Protein AF-A0AAU9VMB6-F1 (afdb_monomer_lite)

pLDDT: mean 86.81, std 13.72, range [45.22, 97.31]

Structure (mmCIF, N/CA/C/O backbone):
data_AF-A0AAU9VMB6-F1
#
_entry.id   AF-A0AAU9VMB6-F1
#
loop_
_atom_site.group_PDB
_atom_site.id
_atom_site.type_symbol
_atom_site.label_atom_id
_atom_site.label_alt_id
_atom_site.label_comp_id
_atom_site.label_asym_id
_atom_site.label_entity_id
_atom_site.label_seq_id
_atom_site.pdbx_PDB_ins_code
_atom_site.Cartn_x
_atom_site.Cartn_y
_atom_site.Cartn_z
_atom_site.occupancy
_atom_site.B_iso_or_equiv
_atom_site.auth_seq_id
_atom_site.auth_comp_id
_atom_site.auth_asym_id
_atom_site.auth_atom_id
_atom_site.pdbx_PDB_model_num
ATOM 1 N N . MET A 1 1 ? 9.960 -0.141 9.631 1.00 57.88 1 MET A N 1
ATOM 2 C CA . MET A 1 1 ? 8.809 -1.031 9.931 1.00 57.88 1 MET A CA 1
ATOM 3 C C . MET A 1 1 ? 8.013 -0.475 11.099 1.00 57.88 1 MET A C 1
ATOM 5 O O . MET A 1 1 ? 6.850 -0.165 10.892 1.00 57.88 1 MET A O 1
ATOM 9 N N . GLN A 1 2 ? 8.644 -0.258 12.262 1.00 63.16 2 GLN A N 1
ATOM 10 C CA . GLN A 1 2 ? 7.985 0.384 13.408 1.00 63.16 2 GLN A CA 1
ATOM 11 C C . GLN A 1 2 ? 7.299 1.705 13.026 1.00 63.16 2 GLN A C 1
ATOM 13 O O . GLN A 1 2 ? 6.186 1.950 13.471 1.00 63.16 2 GLN A O 1
ATOM 18 N N . ASP A 1 3 ? 7.912 2.501 12.147 1.00 78.69 3 ASP A N 1
ATOM 19 C CA . ASP A 1 3 ? 7.353 3.800 11.759 1.00 78.69 3 ASP A CA 1
ATOM 20 C C . ASP A 1 3 ? 6.052 3.682 10.958 1.00 78.69 3 ASP A C 1
ATOM 22 O O . ASP A 1 3 ? 5.129 4.439 11.223 1.00 78.69 3 ASP A O 1
ATOM 26 N N . ARG A 1 4 ? 5.917 2.687 10.065 1.00 86.81 4 ARG A N 1
ATOM 27 C CA . ARG A 1 4 ? 4.687 2.475 9.274 1.00 86.81 4 ARG A CA 1
ATOM 28 C C . ARG A 1 4 ? 3.531 1.964 10.125 1.00 86.81 4 ARG A C 1
ATOM 30 O O . ARG A 1 4 ? 2.416 2.453 9.999 1.00 86.81 4 ARG A O 1
ATOM 37 N N . THR A 1 5 ? 3.794 1.015 11.023 1.00 90.62 5 THR A N 1
ATOM 38 C CA . THR A 1 5 ? 2.775 0.534 11.966 1.00 90.62 5 THR A CA 1
ATOM 39 C C . THR A 1 5 ? 2.306 1.666 12.882 1.00 90.62 5 THR A C 1
ATOM 41 O O . THR A 1 5 ? 1.106 1.861 13.046 1.00 90.62 5 THR A O 1
ATOM 44 N N . LYS A 1 6 ? 3.240 2.462 13.425 1.00 91.75 6 LYS A N 1
ATOM 45 C CA . LYS A 1 6 ? 2.922 3.632 14.261 1.00 91.75 6 LYS A CA 1
ATOM 46 C C . LYS A 1 6 ? 2.174 4.718 13.486 1.00 91.75 6 LYS A C 1
ATOM 48 O O . LYS A 1 6 ? 1.292 5.360 14.047 1.00 91.75 6 LYS A O 1
ATOM 53 N N . GLU A 1 7 ? 2.525 4.938 12.221 1.00 93.12 7 GLU A N 1
ATOM 54 C CA . GLU A 1 7 ? 1.839 5.875 11.331 1.00 93.12 7 GLU A CA 1
ATOM 55 C C . GLU A 1 7 ? 0.380 5.463 11.123 1.00 93.12 7 GLU A C 1
ATOM 57 O O . GLU A 1 7 ? -0.511 6.263 11.400 1.00 93.12 7 GLU A O 1
ATOM 62 N N . HIS A 1 8 ? 0.126 4.209 10.735 1.00 92.62 8 HIS A N 1
ATOM 63 C CA . HIS A 1 8 ? -1.237 3.714 10.545 1.00 92.62 8 HIS A CA 1
ATOM 64 C C . HIS A 1 8 ? -2.047 3.705 11.849 1.00 92.62 8 HIS A C 1
ATOM 66 O O . HIS A 1 8 ? -3.207 4.111 11.837 1.00 92.62 8 HIS A O 1
ATOM 72 N N . ASP A 1 9 ? -1.447 3.310 12.977 1.00 93.50 9 ASP A N 1
ATOM 73 C CA . ASP A 1 9 ? -2.088 3.393 14.297 1.00 93.50 9 ASP A CA 1
ATOM 74 C C . ASP A 1 9 ? -2.478 4.838 14.645 1.00 93.50 9 ASP A C 1
ATOM 76 O O . ASP A 1 9 ? -3.616 5.115 15.030 1.00 93.50 9 ASP A O 1
ATOM 80 N N . ARG A 1 10 ? -1.566 5.797 14.436 1.00 94.88 10 ARG A N 1
ATOM 81 C CA . ARG A 1 10 ? -1.856 7.224 14.616 1.00 94.88 10 ARG A CA 1
ATOM 82 C C . ARG A 1 10 ? -3.001 7.680 13.716 1.00 94.88 10 ARG A C 1
ATOM 84 O O . ARG A 1 10 ? -3.873 8.398 14.195 1.00 94.88 10 ARG A O 1
ATOM 91 N N . ASP A 1 11 ? -3.004 7.288 12.449 1.00 94.94 11 ASP A N 1
ATOM 92 C CA . ASP A 1 11 ? -4.029 7.708 11.495 1.00 94.94 11 ASP A CA 1
ATOM 93 C C . ASP A 1 11 ? -5.408 7.122 11.824 1.00 94.94 11 ASP A C 1
ATOM 95 O O . ASP A 1 11 ? -6.412 7.803 11.614 1.00 94.94 11 ASP A O 1
ATOM 99 N N . ILE A 1 12 ? -5.476 5.910 12.387 1.00 94.56 12 ILE A N 1
ATOM 100 C CA . ILE A 1 12 ? -6.720 5.344 12.933 1.00 94.56 12 ILE A CA 1
ATOM 101 C C . ILE A 1 12 ? -7.197 6.169 14.132 1.00 94.56 12 ILE A C 1
ATOM 103 O O . ILE A 1 12 ? -8.354 6.578 14.168 1.00 94.56 12 ILE A O 1
ATOM 107 N N . ARG A 1 13 ? -6.315 6.466 15.099 1.00 94.44 13 ARG A N 1
ATOM 108 C CA . ARG A 1 13 ? -6.683 7.268 16.285 1.00 94.44 13 ARG A CA 1
ATOM 109 C C . ARG A 1 13 ? -7.176 8.669 15.929 1.00 94.44 13 ARG A C 1
ATOM 111 O O . ARG A 1 13 ? -8.042 9.195 16.615 1.00 94.44 13 ARG A O 1
ATOM 118 N N . LEU A 1 14 ? -6.601 9.270 14.888 1.00 95.88 14 LEU A N 1
ATOM 119 C CA . LEU A 1 14 ? -6.956 10.607 14.409 1.00 95.88 14 LEU A CA 1
ATOM 120 C C . LEU A 1 14 ? -8.069 10.601 13.348 1.00 95.88 14 LEU A C 1
ATOM 122 O O . LEU A 1 14 ? -8.350 11.658 12.794 1.00 95.88 14 LEU A O 1
ATOM 126 N N . ALA A 1 15 ? -8.662 9.440 13.041 1.00 94.25 15 ALA A N 1
ATOM 127 C CA . ALA A 1 15 ? -9.713 9.282 12.032 1.00 94.25 15 ALA A CA 1
ATOM 128 C C . ALA A 1 15 ? -9.367 9.914 10.665 1.00 94.25 15 ALA A C 1
ATOM 130 O O . ALA A 1 15 ? -10.203 10.532 10.011 1.00 94.25 15 ALA A O 1
ATOM 131 N N . ARG A 1 16 ? -8.113 9.766 10.217 1.00 94.69 16 ARG A N 1
ATOM 132 C CA . ARG A 1 16 ? -7.630 10.271 8.920 1.00 94.69 16 ARG A CA 1
ATOM 133 C C . ARG A 1 16 ? -8.061 9.372 7.755 1.00 94.69 16 ARG A C 1
ATOM 135 O O . ARG A 1 16 ? -7.228 8.774 7.073 1.00 94.69 16 ARG A O 1
ATOM 142 N N . THR A 1 17 ? -9.366 9.265 7.542 1.00 93.31 17 THR A N 1
ATOM 143 C CA . THR A 1 17 ? -9.990 8.367 6.555 1.00 93.31 17 THR A CA 1
ATOM 144 C C . THR A 1 17 ? -9.719 8.778 5.103 1.00 93.31 17 THR A C 1
ATOM 146 O O . THR A 1 17 ? -9.651 7.931 4.215 1.00 93.31 17 THR A O 1
ATOM 149 N N . GLU A 1 18 ? -9.487 10.066 4.844 1.00 91.50 18 GLU A N 1
ATOM 150 C CA . GLU A 1 18 ? -9.205 10.573 3.495 1.00 91.50 18 GLU A CA 1
ATOM 151 C C . GLU A 1 18 ? -7.831 10.131 2.976 1.00 91.50 18 GLU A C 1
ATOM 153 O O . GLU A 1 18 ? -7.687 9.800 1.799 1.00 91.50 18 GLU A O 1
ATOM 158 N N . THR A 1 19 ? -6.827 10.078 3.855 1.00 89.56 19 THR A N 1
ATOM 15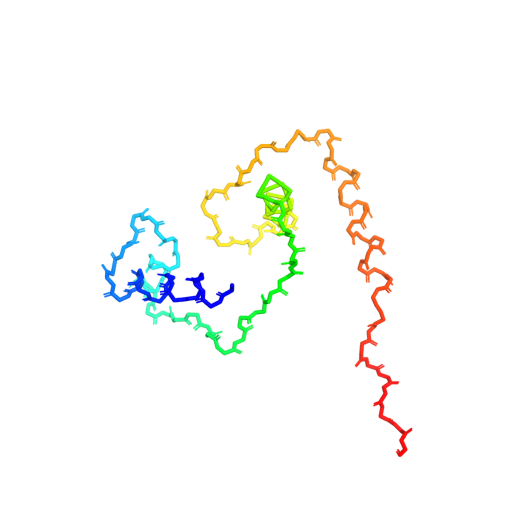9 C CA . THR A 1 19 ? -5.422 9.843 3.479 1.00 89.56 19 THR A CA 1
ATOM 160 C C . THR A 1 19 ? -4.925 8.437 3.798 1.00 89.56 19 THR A C 1
ATOM 162 O O . THR A 1 19 ? -3.858 8.047 3.334 1.00 89.56 19 THR A O 1
ATOM 165 N N . SER A 1 20 ? -5.658 7.672 4.607 1.00 91.94 20 SER A N 1
ATOM 166 C CA . SER A 1 20 ? -5.266 6.330 5.027 1.00 91.94 20 SER A CA 1
ATOM 167 C C . SER A 1 20 ? -6.431 5.378 4.833 1.00 91.94 20 SER A C 1
ATOM 169 O O . SER A 1 20 ? -7.390 5.392 5.605 1.00 91.94 20 SER A O 1
ATOM 171 N N . ALA A 1 21 ? -6.309 4.498 3.836 1.00 92.25 21 ALA A N 1
ATOM 172 C CA . ALA A 1 21 ? -7.280 3.429 3.623 1.00 92.25 21 ALA A CA 1
ATOM 173 C C . ALA A 1 21 ? -7.479 2.624 4.919 1.00 92.25 21 ALA A C 1
ATOM 175 O O . ALA A 1 21 ? -8.596 2.253 5.268 1.00 92.25 21 ALA A O 1
ATOM 176 N N . VAL A 1 22 ? -6.395 2.363 5.667 1.00 92.62 22 VAL A N 1
ATOM 177 C CA . VAL A 1 22 ? -6.445 1.554 6.902 1.00 92.62 22 VAL A CA 1
ATOM 178 C C . VAL A 1 22 ? -7.294 2.250 7.966 1.00 92.62 22 VAL A C 1
ATOM 180 O O . VAL A 1 22 ? -8.068 1.594 8.661 1.00 92.62 22 VAL A O 1
ATOM 183 N N . SER A 1 23 ? -7.184 3.579 8.059 1.00 94.06 23 SER A N 1
ATOM 184 C CA . SER A 1 23 ? -8.024 4.392 8.942 1.00 94.06 23 SER A CA 1
ATOM 185 C C . SER A 1 23 ? -9.488 4.366 8.513 1.00 94.06 23 SER A C 1
ATOM 187 O O . SER A 1 23 ? -10.358 4.119 9.344 1.00 94.06 23 SER A O 1
ATOM 189 N N . GLU A 1 24 ? -9.766 4.534 7.218 1.00 93.88 24 GLU A N 1
ATOM 190 C CA . GLU A 1 24 ? -11.126 4.449 6.679 1.00 93.88 24 GLU A CA 1
ATOM 191 C C . GLU A 1 24 ? -11.800 3.113 7.003 1.00 93.88 24 GLU A C 1
ATOM 193 O O . GLU A 1 24 ? -12.912 3.098 7.529 1.00 93.88 24 GLU A O 1
ATOM 198 N N . HIS A 1 25 ? -11.139 1.984 6.738 1.00 93.19 25 HIS A N 1
ATOM 199 C CA . HIS A 1 25 ? -11.734 0.677 7.020 1.00 93.19 25 HIS A CA 1
ATOM 200 C C . HIS A 1 25 ? -11.980 0.464 8.505 1.00 93.19 25 HIS A C 1
ATOM 202 O O . HIS A 1 25 ? -13.056 -0.011 8.873 1.00 93.19 25 HIS A O 1
ATOM 208 N N . ALA A 1 26 ? -11.026 0.845 9.356 1.00 94.31 26 ALA A N 1
ATOM 209 C CA . ALA A 1 26 ? -11.204 0.735 10.795 1.00 94.31 26 ALA A CA 1
ATOM 210 C C . ALA A 1 26 ? -12.368 1.595 11.297 1.00 94.31 26 ALA A C 1
ATOM 212 O O . ALA A 1 26 ? -13.117 1.158 12.167 1.00 94.31 26 ALA A O 1
ATOM 213 N N . HIS A 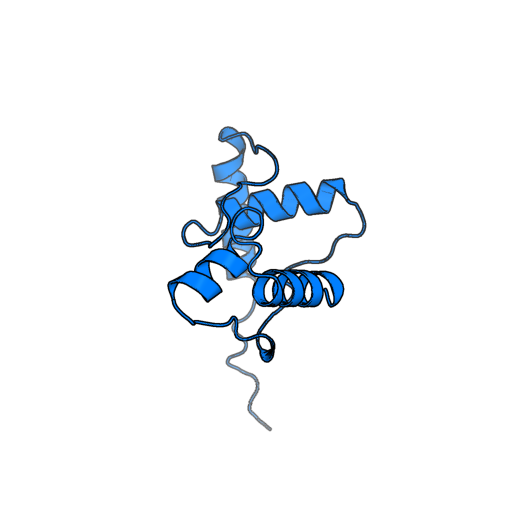1 27 ? -12.552 2.785 10.723 1.00 93.38 27 HIS A N 1
ATOM 214 C CA . HIS A 1 27 ? -13.667 3.663 11.053 1.00 93.38 27 HIS A CA 1
ATOM 215 C C . HIS A 1 27 ? -15.015 3.091 10.590 1.00 93.38 27 HIS A C 1
ATOM 217 O O . HIS A 1 27 ? -15.964 3.062 11.367 1.00 93.38 27 HIS A O 1
ATOM 223 N N . ASN A 1 28 ? -15.086 2.577 9.360 1.00 93.81 28 ASN A N 1
ATOM 224 C CA . ASN A 1 28 ? -16.337 2.111 8.755 1.00 93.81 28 ASN A CA 1
ATOM 225 C C . ASN A 1 28 ? -16.805 0.746 9.283 1.00 93.81 28 ASN A C 1
ATOM 227 O O . ASN A 1 28 ? -18.002 0.478 9.311 1.00 93.81 28 ASN A O 1
ATOM 231 N N . THR A 1 29 ? -15.877 -0.134 9.666 1.00 93.88 29 THR A N 1
ATOM 232 C CA . THR A 1 29 ? -16.195 -1.515 10.083 1.00 93.88 29 THR A CA 1
ATOM 233 C C . THR A 1 29 ? -16.012 -1.758 11.578 1.00 93.88 29 THR A C 1
ATOM 235 O O . THR A 1 29 ? -16.477 -2.767 12.100 1.00 93.88 29 THR A O 1
ATOM 238 N N . GLY A 1 30 ? -15.290 -0.877 12.277 1.00 92.88 30 GLY A N 1
ATOM 239 C CA . GLY A 1 30 ? -14.827 -1.125 13.643 1.00 92.88 30 GLY A CA 1
ATOM 2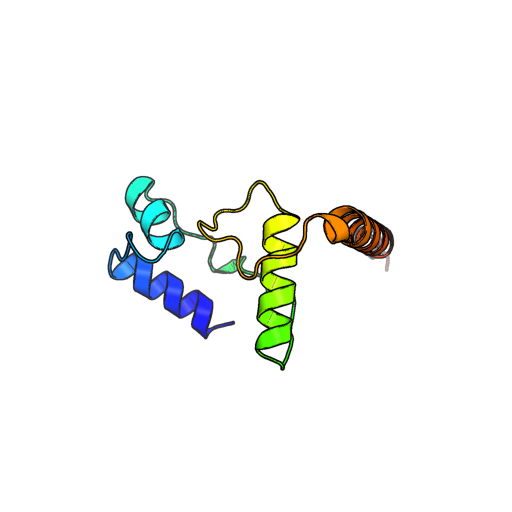40 C C . GLY A 1 30 ? -13.702 -2.165 13.742 1.00 92.88 30 GLY A C 1
ATOM 241 O O . GLY A 1 30 ? -13.212 -2.427 14.843 1.00 92.88 30 GLY A O 1
ATOM 242 N N . HIS A 1 31 ? -13.260 -2.754 12.624 1.00 91.12 31 HIS A N 1
ATOM 243 C CA . HIS A 1 31 ? -12.194 -3.750 12.611 1.00 91.12 31 HIS A CA 1
ATOM 244 C C . HIS A 1 31 ? -10.818 -3.092 12.684 1.00 91.12 31 HIS A C 1
ATOM 246 O O . HIS A 1 31 ? -10.497 -2.172 11.935 1.00 91.12 31 HIS A O 1
ATOM 252 N N . LYS A 1 32 ? -9.957 -3.601 13.565 1.00 87.81 32 LYS A N 1
ATOM 253 C CA . LYS A 1 32 ? -8.567 -3.147 13.671 1.00 87.81 32 LYS A CA 1
ATOM 254 C C . LYS A 1 32 ? -7.626 -4.163 13.027 1.00 87.81 32 LYS A C 1
ATOM 256 O O . LYS A 1 32 ? -7.874 -5.362 13.153 1.00 87.81 32 LYS A O 1
ATOM 261 N N . PRO A 1 33 ? -6.530 -3.714 12.390 1.00 89.94 33 PRO A N 1
ATOM 262 C CA . PRO A 1 33 ? -5.482 -4.621 11.948 1.00 89.94 33 PRO A CA 1
ATOM 263 C C . PRO A 1 33 ? -4.943 -5.459 13.112 1.00 89.94 33 PRO A C 1
ATOM 265 O O . PRO A 1 33 ? -4.773 -4.955 14.226 1.00 89.94 33 PRO A O 1
ATOM 268 N N . LEU A 1 34 ? -4.610 -6.719 12.837 1.00 91.50 34 LEU A N 1
ATOM 269 C CA . LEU A 1 34 ? -3.880 -7.580 13.768 1.00 91.50 34 LEU A CA 1
ATOM 270 C C . LEU A 1 34 ? -2.422 -7.108 13.843 1.00 91.50 34 LEU A C 1
ATOM 272 O O . LEU A 1 34 ? -1.542 -7.596 13.136 1.00 91.50 34 LEU A O 1
ATOM 276 N N . TRP A 1 35 ? -2.165 -6.089 14.666 1.00 89.25 35 TRP A N 1
ATOM 277 C CA . TRP A 1 35 ? -0.861 -5.418 14.745 1.00 89.25 35 TRP A CA 1
ATOM 278 C C . TRP A 1 35 ? 0.297 -6.350 15.110 1.00 89.25 35 TRP A C 1
ATOM 280 O O . TRP A 1 35 ? 1.426 -6.129 14.676 1.00 89.25 35 TRP A O 1
ATOM 290 N N . ASN A 1 36 ? 0.014 -7.394 15.886 1.00 90.06 36 ASN A N 1
ATOM 291 C CA . ASN A 1 36 ? 0.951 -8.444 16.281 1.00 90.06 36 ASN A CA 1
ATOM 292 C C . ASN A 1 36 ? 1.323 -9.398 15.131 1.00 90.06 36 ASN A C 1
ATOM 294 O O . ASN A 1 36 ? 2.336 -10.086 15.227 1.00 90.06 36 ASN A O 1
ATOM 298 N N . GLU A 1 37 ? 0.541 -9.433 14.051 1.00 91.38 37 GLU A N 1
ATOM 299 C CA . GLU A 1 37 ? 0.757 -10.320 12.901 1.00 91.38 37 GLU A CA 1
ATOM 300 C C . GLU A 1 37 ? 1.377 -9.611 11.692 1.00 91.38 37 GLU A C 1
ATOM 302 O O . GLU A 1 37 ? 1.653 -10.242 10.669 1.00 91.38 37 GLU A O 1
ATOM 307 N N . VAL A 1 38 ? 1.642 -8.305 11.795 1.00 89.94 38 VAL A N 1
ATOM 308 C CA . VAL A 1 38 ? 2.275 -7.542 10.716 1.00 89.94 38 VAL A CA 1
ATOM 309 C C . VAL A 1 38 ? 3.684 -8.075 10.461 1.00 89.94 38 VAL A C 1
ATOM 311 O O . VAL A 1 38 ? 4.567 -8.019 11.318 1.00 89.94 38 VAL A O 1
ATOM 314 N N . LYS A 1 39 ? 3.913 -8.549 9.235 1.00 90.50 39 LYS A N 1
ATOM 315 C CA . LYS A 1 39 ? 5.207 -9.059 8.775 1.00 90.50 39 LYS A CA 1
ATOM 316 C C . LYS A 1 39 ? 5.787 -8.150 7.708 1.00 90.50 39 LYS A C 1
ATOM 318 O O . LYS A 1 39 ? 5.081 -7.590 6.874 1.00 90.50 39 LYS A O 1
ATOM 323 N N . LEU A 1 40 ? 7.107 -8.025 7.725 1.00 88.88 40 LEU A N 1
ATOM 324 C CA . LEU A 1 40 ? 7.823 -7.340 6.664 1.00 88.88 40 LEU A CA 1
ATOM 325 C C . LEU A 1 40 ? 8.047 -8.297 5.496 1.00 88.88 40 LEU A C 1
ATOM 327 O O . LEU A 1 40 ? 8.659 -9.345 5.673 1.00 88.88 40 LEU A O 1
ATOM 331 N N . ILE A 1 41 ? 7.572 -7.903 4.318 1.00 88.69 41 ILE A N 1
ATOM 332 C CA . ILE A 1 41 ? 7.620 -8.730 3.108 1.00 88.69 41 ILE A CA 1
ATOM 333 C C . ILE A 1 41 ? 8.997 -8.652 2.427 1.00 88.69 41 ILE A C 1
ATOM 335 O O . ILE A 1 41 ? 9.500 -9.654 1.924 1.00 88.69 41 ILE A O 1
ATOM 339 N N . ASP A 1 42 ? 9.621 -7.470 2.416 1.00 89.69 42 ASP A N 1
ATOM 340 C CA . ASP A 1 42 ? 10.912 -7.229 1.761 1.00 89.69 42 ASP A CA 1
ATOM 341 C C . ASP A 1 42 ? 11.650 -6.033 2.404 1.00 89.69 42 ASP A C 1
ATOM 343 O O . ASP A 1 42 ? 11.036 -5.192 3.071 1.00 89.69 42 ASP A O 1
ATOM 347 N N . ARG A 1 43 ? 12.973 -5.947 2.218 1.00 90.25 43 ARG A N 1
ATOM 348 C CA . ARG A 1 43 ? 13.829 -4.823 2.636 1.00 90.25 43 ARG A CA 1
ATOM 349 C C . ARG A 1 43 ? 14.676 -4.358 1.464 1.00 90.25 43 ARG A C 1
ATOM 351 O O . ARG A 1 43 ? 15.326 -5.156 0.801 1.00 90.25 43 ARG A O 1
ATOM 358 N N . ASP A 1 44 ? 14.730 -3.047 1.268 1.00 92.44 44 ASP A N 1
ATOM 359 C CA . ASP A 1 44 ? 15.648 -2.438 0.312 1.00 92.44 44 ASP A CA 1
ATOM 360 C C . ASP A 1 44 ? 16.124 -1.077 0.823 1.00 92.44 44 ASP A C 1
ATOM 362 O O . ASP A 1 44 ? 15.327 -0.285 1.340 1.00 92.44 44 ASP A O 1
ATOM 366 N N . SER A 1 45 ? 17.423 -0.808 0.710 1.00 93.19 45 SER A N 1
ATOM 367 C CA . SER A 1 45 ? 18.029 0.445 1.170 1.00 93.19 45 SER A CA 1
ATOM 368 C C . SER A 1 45 ? 17.673 1.616 0.253 1.00 93.19 45 SER A C 1
ATOM 370 O O . SER A 1 45 ? 17.523 2.746 0.727 1.00 93.19 45 SER A O 1
ATOM 372 N N . TYR A 1 46 ? 17.459 1.358 -1.039 1.00 94.69 46 TYR A N 1
ATOM 373 C CA . TYR A 1 46 ? 17.257 2.399 -2.038 1.00 94.69 46 TYR A CA 1
ATOM 374 C C . TYR A 1 46 ? 15.781 2.766 -2.183 1.00 94.69 46 TYR A C 1
ATOM 376 O O . TYR A 1 46 ? 14.917 1.919 -2.407 1.00 94.69 46 TYR A O 1
ATOM 384 N N . TYR A 1 47 ? 15.487 4.065 -2.081 1.00 92.31 47 TYR A N 1
ATOM 385 C CA . TYR A 1 47 ? 14.118 4.589 -2.122 1.00 92.31 47 TYR A CA 1
ATOM 386 C C . TYR A 1 47 ? 13.364 4.199 -3.399 1.00 92.31 47 TYR A C 1
ATOM 388 O O . TYR A 1 47 ? 12.238 3.709 -3.324 1.00 92.31 47 TYR A O 1
ATOM 396 N N . TYR A 1 48 ? 13.991 4.376 -4.563 1.00 94.88 48 TYR A N 1
ATOM 397 C CA . TYR A 1 48 ? 13.343 4.085 -5.839 1.00 94.88 48 TYR A CA 1
ATOM 398 C C . TYR A 1 48 ? 13.085 2.583 -6.016 1.00 94.88 48 TYR A C 1
ATOM 400 O O . TYR A 1 48 ? 11.987 2.183 -6.397 1.00 94.88 48 TYR A O 1
ATOM 408 N N . THR A 1 49 ? 14.047 1.739 -5.636 1.00 94.69 49 THR A N 1
ATOM 409 C CA . THR A 1 49 ? 13.884 0.281 -5.671 1.00 94.69 49 THR A CA 1
ATOM 410 C C . THR A 1 49 ? 12.750 -0.181 -4.759 1.00 94.69 49 THR A C 1
ATOM 412 O O . THR A 1 49 ? 11.947 -1.015 -5.173 1.00 94.69 49 THR A O 1
ATOM 415 N N . ARG A 1 50 ? 12.614 0.401 -3.554 1.00 93.56 50 ARG A N 1
ATOM 416 C CA . ARG A 1 50 ? 11.459 0.139 -2.676 1.00 93.56 50 ARG A CA 1
ATOM 417 C C . ARG A 1 50 ? 10.137 0.455 -3.368 1.00 93.56 50 ARG A C 1
ATOM 419 O O . ARG A 1 50 ? 9.250 -0.387 -3.348 1.00 93.56 50 ARG A O 1
ATOM 426 N N . ARG A 1 51 ? 10.025 1.622 -4.012 1.00 93.94 51 ARG A N 1
ATOM 427 C CA . ARG A 1 51 ? 8.799 2.038 -4.712 1.00 93.94 51 ARG A CA 1
ATOM 428 C C . ARG A 1 51 ? 8.417 1.090 -5.852 1.00 93.94 51 ARG A C 1
ATOM 430 O O . ARG A 1 51 ? 7.243 0.777 -6.021 1.00 93.94 51 ARG A O 1
ATOM 437 N N . VAL A 1 52 ? 9.399 0.640 -6.638 1.00 94.81 52 VAL A N 1
ATOM 438 C CA . VAL A 1 52 ? 9.164 -0.317 -7.733 1.00 94.81 52 VAL A CA 1
ATOM 439 C C . VAL A 1 52 ? 8.726 -1.668 -7.169 1.00 94.81 52 VAL A C 1
ATOM 441 O O . VAL A 1 52 ? 7.733 -2.228 -7.628 1.00 94.81 52 VAL A O 1
ATOM 444 N N . LYS A 1 53 ? 9.415 -2.173 -6.137 1.00 93.88 53 LYS A N 1
ATOM 445 C CA . LYS A 1 53 ? 9.036 -3.418 -5.454 1.00 93.88 53 LYS A CA 1
ATOM 446 C C . LYS A 1 53 ? 7.619 -3.340 -4.886 1.00 93.88 53 LYS A C 1
ATOM 448 O O . LYS A 1 53 ? 6.845 -4.265 -5.090 1.00 93.88 53 LYS A O 1
ATOM 453 N N . GLU A 1 54 ? 7.267 -2.246 -4.217 1.00 92.88 54 GLU A N 1
ATOM 454 C CA . GLU A 1 54 ? 5.929 -2.015 -3.663 1.00 92.88 54 GLU A CA 1
ATOM 455 C C . GLU A 1 54 ? 4.846 -2.064 -4.748 1.00 92.88 54 GLU A C 1
ATOM 457 O O . GLU A 1 54 ? 3.894 -2.829 -4.615 1.00 92.88 54 GLU A O 1
ATOM 462 N N . ALA A 1 55 ? 5.039 -1.362 -5.867 1.00 95.19 55 ALA A N 1
ATOM 463 C CA . ALA A 1 55 ? 4.112 -1.404 -6.999 1.00 95.19 55 ALA A CA 1
ATOM 464 C C . ALA A 1 55 ? 3.960 -2.816 -7.597 1.00 95.19 55 ALA A C 1
ATOM 466 O O . ALA A 1 55 ? 2.852 -3.229 -7.948 1.00 95.19 55 ALA A O 1
ATOM 467 N N . ILE A 1 56 ? 5.059 -3.579 -7.680 1.00 95.06 56 ILE A N 1
ATOM 468 C CA . ILE A 1 56 ? 5.033 -4.983 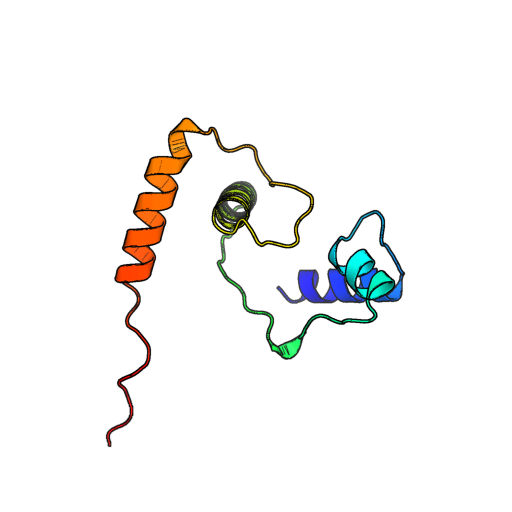-8.114 1.00 95.06 56 ILE A CA 1
ATOM 469 C C . ILE A 1 56 ? 4.207 -5.819 -7.129 1.00 95.06 56 ILE A C 1
ATOM 471 O O . ILE A 1 56 ? 3.328 -6.566 -7.556 1.00 95.06 56 ILE A O 1
ATOM 475 N N . TYR A 1 57 ? 4.454 -5.685 -5.821 1.00 93.38 57 TYR A N 1
ATOM 476 C CA . TYR A 1 57 ? 3.708 -6.419 -4.797 1.00 93.38 57 TYR A CA 1
ATOM 477 C C . TYR A 1 57 ? 2.213 -6.077 -4.833 1.00 93.38 57 TYR A C 1
ATOM 479 O O . TYR A 1 57 ? 1.406 -7.000 -4.790 1.00 93.38 57 TYR A O 1
ATOM 487 N N . ILE A 1 58 ? 1.830 -4.806 -4.981 1.00 93.56 58 ILE A N 1
ATOM 488 C CA . ILE A 1 58 ? 0.420 -4.394 -5.100 1.00 93.56 58 ILE A CA 1
ATOM 489 C C . ILE A 1 58 ? -0.230 -5.044 -6.331 1.00 93.56 58 ILE A C 1
ATOM 491 O O . ILE A 1 58 ? -1.264 -5.699 -6.204 1.00 93.56 58 ILE A O 1
ATOM 495 N N . ARG A 1 59 ? 0.400 -4.952 -7.513 1.00 93.62 59 ARG A N 1
ATOM 496 C CA . ARG A 1 59 ? -0.134 -5.548 -8.754 1.00 93.62 59 ARG A CA 1
ATOM 4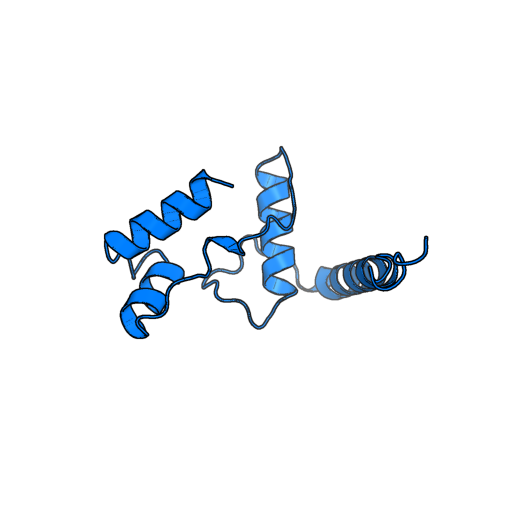97 C C . ARG A 1 59 ? -0.236 -7.077 -8.710 1.00 93.62 59 ARG A C 1
ATOM 499 O O . ARG A 1 59 ? -1.112 -7.643 -9.358 1.00 93.62 59 ARG A O 1
ATOM 506 N N . LEU A 1 60 ? 0.659 -7.756 -7.993 1.00 93.12 60 LEU A N 1
ATOM 507 C CA . LEU A 1 60 ? 0.629 -9.217 -7.858 1.00 93.12 60 LEU A CA 1
ATOM 508 C C . LEU A 1 60 ? -0.459 -9.720 -6.898 1.00 93.12 60 LEU A C 1
ATOM 510 O O . LEU A 1 60 ? -0.823 -10.892 -6.977 1.00 93.12 60 LEU A O 1
ATOM 514 N N . HIS A 1 61 ? -0.993 -8.862 -6.026 1.00 91.06 61 HIS A N 1
ATOM 515 C CA . HIS A 1 61 ? -2.014 -9.222 -5.042 1.00 91.06 61 HIS A CA 1
ATOM 516 C C . HIS A 1 61 ? -3.298 -8.432 -5.321 1.00 91.06 61 HIS A C 1
ATOM 518 O O . HIS A 1 61 ? -3.537 -7.426 -4.663 1.00 91.06 61 HIS A O 1
ATOM 524 N N . PRO A 1 62 ? -4.148 -8.848 -6.279 1.00 85.81 62 PRO A N 1
ATOM 525 C CA . PRO A 1 62 ? -5.321 -8.066 -6.689 1.00 85.81 62 PRO A CA 1
ATOM 526 C C . PRO A 1 62 ? -6.328 -7.833 -5.552 1.00 85.81 62 PRO A C 1
ATOM 528 O O . PRO A 1 62 ? -7.011 -6.818 -5.536 1.00 85.81 62 PRO A O 1
ATOM 531 N N . ASN A 1 63 ? -6.364 -8.725 -4.561 1.00 89.31 63 ASN A N 1
ATOM 532 C CA . ASN A 1 63 ? -7.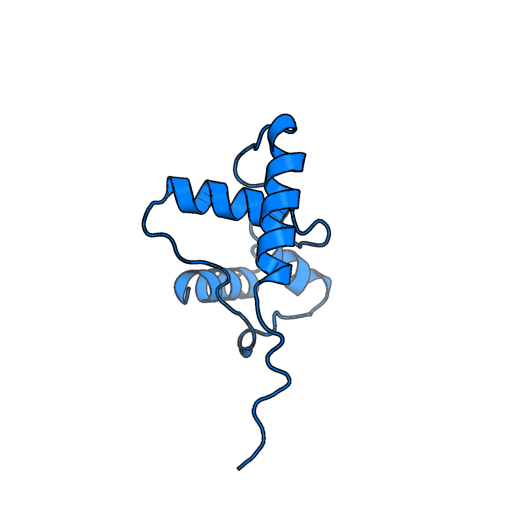195 -8.596 -3.362 1.00 89.31 63 ASN A CA 1
ATOM 533 C C . ASN A 1 63 ? -6.455 -7.844 -2.244 1.00 89.31 63 ASN A C 1
ATOM 535 O O . ASN A 1 63 ? -6.408 -8.307 -1.104 1.00 89.31 63 ASN A O 1
ATOM 539 N N . ASN A 1 64 ? -5.803 -6.732 -2.577 1.00 89.69 64 ASN A N 1
ATOM 540 C CA . ASN A 1 64 ? -5.142 -5.884 -1.592 1.00 89.69 64 ASN A CA 1
ATOM 541 C C . ASN A 1 64 ? -6.008 -4.669 -1.241 1.00 89.69 64 ASN A C 1
ATOM 543 O O . ASN A 1 64 ? -6.999 -4.364 -1.895 1.00 89.69 64 ASN A O 1
ATOM 547 N N . PHE A 1 65 ? -5.614 -3.997 -0.168 1.00 86.31 65 PHE A N 1
ATOM 548 C CA . PHE A 1 65 ? -6.391 -2.943 0.465 1.00 86.31 65 PHE A CA 1
ATOM 549 C C . PHE A 1 65 ? -5.900 -1.520 0.101 1.00 86.31 65 PHE A C 1
ATOM 551 O O . PHE A 1 65 ? -6.409 -0.526 0.616 1.00 86.31 65 PHE A O 1
ATOM 558 N N . ASN A 1 66 ? -4.893 -1.398 -0.774 1.00 87.12 66 ASN A N 1
ATOM 559 C CA . ASN A 1 66 ? -4.378 -0.098 -1.203 1.00 87.12 66 ASN A CA 1
ATOM 560 C C . ASN A 1 66 ? -5.311 0.561 -2.222 1.00 87.12 66 ASN A C 1
ATOM 562 O O . ASN A 1 66 ? -5.879 -0.094 -3.092 1.00 87.12 66 ASN A O 1
ATOM 566 N N . ARG A 1 67 ? -5.423 1.890 -2.124 1.00 85.81 67 ARG A N 1
ATOM 567 C CA . ARG A 1 67 ? -6.140 2.733 -3.095 1.00 85.81 67 ARG A CA 1
ATOM 568 C C . ARG A 1 67 ? -5.265 3.123 -4.286 1.00 85.81 67 ARG A C 1
ATOM 570 O O . ARG A 1 67 ? -5.783 3.351 -5.374 1.00 85.81 67 ARG A O 1
ATOM 577 N N . ASP A 1 68 ? -3.957 3.238 -4.065 1.00 86.75 68 ASP A N 1
ATOM 578 C CA . ASP A 1 68 ? -2.980 3.537 -5.105 1.00 86.75 68 ASP A CA 1
ATOM 579 C C . ASP A 1 68 ? -2.253 2.269 -5.581 1.00 86.75 68 ASP A C 1
ATOM 581 O O . ASP A 1 68 ? -2.192 1.254 -4.886 1.00 86.75 68 ASP A O 1
ATOM 585 N N . CYS A 1 69 ? -1.705 2.341 -6.795 1.00 86.19 69 CYS A N 1
ATOM 586 C CA . CYS A 1 69 ? -0.936 1.262 -7.418 1.00 86.19 69 CYS A CA 1
ATOM 587 C C . CYS A 1 69 ? 0.586 1.491 -7.331 1.00 86.19 69 CYS A C 1
ATOM 589 O O . CYS A 1 69 ? 1.344 0.831 -8.046 1.00 86.19 69 CYS A O 1
ATOM 591 N N . GLY A 1 70 ? 1.046 2.443 -6.510 1.00 90.12 70 GLY A N 1
ATOM 592 C CA . GLY A 1 70 ? 2.441 2.882 -6.473 1.00 90.12 70 GLY A CA 1
ATOM 593 C C . GLY A 1 70 ? 2.942 3.485 -7.797 1.00 90.12 70 GLY A C 1
ATOM 594 O O . GLY A 1 70 ? 2.275 4.302 -8.429 1.00 90.12 70 GLY A O 1
ATOM 595 N N . ILE A 1 71 ? 4.167 3.121 -8.201 1.00 93.44 71 ILE A N 1
ATOM 596 C CA . ILE A 1 71 ? 4.737 3.477 -9.514 1.00 93.44 71 ILE A CA 1
ATOM 597 C C . ILE A 1 71 ? 3.993 2.739 -10.638 1.00 93.44 71 ILE A C 1
ATOM 599 O O . ILE A 1 71 ? 3.652 1.561 -10.521 1.00 93.44 71 ILE A O 1
ATOM 603 N N . GLU A 1 72 ? 3.794 3.410 -11.771 1.00 94.00 72 GLU A N 1
ATOM 604 C CA . GLU A 1 72 ? 3.288 2.764 -12.977 1.00 94.00 72 GLU A CA 1
ATOM 605 C C . GLU A 1 72 ? 4.309 1.760 -13.533 1.00 94.00 72 GLU A C 1
ATOM 607 O O . GLU A 1 72 ? 5.443 2.106 -13.864 1.00 94.00 72 GLU A O 1
ATOM 612 N N . ILE A 1 73 ? 3.898 0.497 -13.626 1.00 93.19 73 ILE A N 1
ATOM 613 C CA . ILE A 1 73 ? 4.673 -0.574 -14.246 1.00 93.19 73 ILE A CA 1
ATOM 614 C C . ILE A 1 73 ? 4.049 -0.821 -15.620 1.00 93.19 73 ILE A C 1
ATOM 616 O O . ILE A 1 73 ? 2.841 -1.077 -15.665 1.00 93.19 73 ILE A O 1
ATOM 620 N N . PRO A 1 74 ? 4.820 -0.772 -16.722 1.00 95.44 74 PRO A N 1
ATOM 621 C CA . PRO A 1 74 ? 4.256 -1.016 -18.041 1.00 95.44 74 PRO A CA 1
ATOM 622 C C . PRO A 1 74 ? 3.726 -2.448 -18.151 1.00 95.44 74 PRO A C 1
ATOM 624 O O . PRO A 1 74 ? 4.408 -3.401 -17.767 1.00 95.44 74 PRO A O 1
ATOM 627 N N . GLU A 1 75 ? 2.534 -2.604 -18.727 1.00 94.25 75 GLU A N 1
ATOM 628 C CA . GLU A 1 75 ? 1.818 -3.889 -18.772 1.00 94.25 75 GLU A CA 1
ATOM 629 C C . GLU A 1 75 ? 2.616 -4.994 -19.485 1.00 94.25 75 GLU A C 1
ATOM 631 O O . GLU A 1 75 ? 2.550 -6.162 -19.107 1.00 94.25 75 GLU A O 1
ATOM 636 N N . ALA A 1 76 ? 3.468 -4.619 -20.445 1.00 97.31 76 ALA A N 1
ATOM 637 C CA . ALA A 1 76 ? 4.367 -5.536 -21.146 1.00 97.31 76 ALA A CA 1
ATOM 638 C C . ALA A 1 76 ? 5.318 -6.317 -20.212 1.00 97.31 76 ALA A C 1
ATOM 640 O O . ALA A 1 76 ? 5.781 -7.395 -20.577 1.00 97.31 76 ALA A O 1
ATOM 641 N N . TRP A 1 77 ? 5.595 -5.814 -19.002 1.00 96.44 77 TRP A N 1
ATOM 642 C CA . TRP A 1 77 ? 6.436 -6.497 -18.013 1.00 96.44 77 TRP A CA 1
ATOM 643 C C . TRP A 1 77 ? 5.671 -7.496 -17.140 1.00 96.44 77 TRP A C 1
ATOM 645 O O . TRP A 1 77 ? 6.292 -8.348 -16.501 1.00 96.44 77 TRP A O 1
ATOM 655 N N . MET A 1 78 ? 4.337 -7.425 -17.099 1.00 94.81 78 MET A N 1
ATOM 656 C CA . MET A 1 78 ? 3.526 -8.247 -16.199 1.00 94.81 78 MET A CA 1
ATOM 657 C C . MET A 1 78 ? 3.684 -9.758 -16.413 1.00 94.81 78 MET A C 1
ATOM 659 O O . MET A 1 78 ? 3.767 -10.465 -15.403 1.00 94.81 78 MET A O 1
ATOM 663 N N . PRO A 1 79 ? 3.786 -10.285 -17.652 1.00 96.56 79 PRO A N 1
ATOM 664 C CA . PRO A 1 79 ? 4.057 -11.705 -17.865 1.00 96.56 79 PRO A CA 1
ATOM 665 C C . PRO A 1 79 ? 5.365 -12.155 -17.198 1.00 96.56 79 PRO A C 1
ATOM 667 O O . PRO A 1 79 ? 5.362 -13.104 -16.412 1.00 96.56 79 PRO A O 1
ATOM 670 N N . THR A 1 80 ? 6.456 -11.417 -17.418 1.00 96.44 80 THR A N 1
ATOM 671 C CA . THR A 1 80 ? 7.784 -11.717 -16.860 1.00 96.44 80 THR A CA 1
ATOM 672 C C . THR A 1 80 ? 7.799 -11.631 -15.334 1.00 96.44 80 THR A C 1
ATOM 674 O O . THR A 1 80 ? 8.375 -12.485 -14.658 1.00 96.44 80 THR A O 1
ATOM 677 N N . ILE A 1 81 ? 7.136 -10.619 -14.766 1.00 94.75 81 ILE A N 1
ATOM 678 C CA . ILE A 1 81 ? 7.027 -10.435 -13.312 1.00 94.75 81 ILE A CA 1
ATOM 679 C C . ILE A 1 81 ? 6.264 -11.605 -12.674 1.00 94.75 81 ILE A C 1
ATOM 681 O O . ILE A 1 81 ? 6.727 -12.174 -11.681 1.00 94.75 81 ILE A O 1
ATOM 685 N N . LYS A 1 82 ? 5.119 -11.995 -13.250 1.00 94.44 82 LYS A N 1
ATOM 686 C CA . LYS A 1 82 ? 4.310 -13.126 -12.765 1.00 94.44 82 LYS A CA 1
ATOM 687 C C . LYS A 1 82 ? 5.087 -14.437 -12.839 1.00 94.44 82 LYS A C 1
ATOM 689 O O . LYS A 1 82 ? 5.111 -15.189 -11.867 1.00 94.44 82 LYS A O 1
ATOM 694 N N . GLU A 1 83 ? 5.774 -14.688 -13.952 1.00 94.62 83 GLU A N 1
ATOM 695 C CA . GLU A 1 83 ? 6.605 -15.879 -14.117 1.00 94.62 83 GLU A CA 1
ATOM 696 C C . GLU A 1 83 ? 7.724 -15.946 -13.066 1.00 94.62 83 GLU A C 1
ATOM 698 O O . GLU A 1 83 ? 7.919 -16.983 -12.424 1.00 94.62 83 GLU A O 1
ATOM 703 N N . HIS A 1 84 ? 8.433 -14.837 -12.840 1.00 91.75 84 HIS A N 1
ATOM 704 C CA . HIS A 1 84 ? 9.478 -14.771 -11.822 1.00 91.75 84 HIS A CA 1
ATOM 705 C C . HIS A 1 84 ? 8.927 -15.053 -10.417 1.00 91.75 84 HIS A C 1
ATOM 707 O O . HIS A 1 84 ? 9.524 -15.824 -9.660 1.00 91.75 84 HIS A O 1
ATOM 713 N N . ASN A 1 85 ? 7.772 -14.475 -10.073 1.00 89.81 85 ASN A N 1
ATOM 714 C CA . ASN A 1 85 ? 7.140 -14.689 -8.775 1.00 89.81 85 ASN A CA 1
ATOM 715 C C . ASN A 1 85 ? 6.729 -16.155 -8.564 1.00 89.81 85 ASN A C 1
ATOM 717 O O . ASN A 1 85 ? 7.007 -16.723 -7.509 1.00 89.81 85 ASN A O 1
ATOM 721 N N . ASN A 1 86 ? 6.158 -16.798 -9.585 1.00 89.19 86 ASN A N 1
ATOM 722 C CA . ASN A 1 86 ? 5.787 -18.214 -9.528 1.00 89.19 86 ASN A CA 1
ATOM 723 C C . ASN A 1 86 ? 7.013 -19.104 -9.286 1.00 89.19 86 ASN A C 1
ATOM 725 O O . ASN A 1 86 ? 6.996 -19.970 -8.413 1.00 89.19 86 ASN A O 1
ATOM 729 N N . ARG A 1 87 ? 8.122 -18.846 -9.992 1.00 90.25 87 ARG A N 1
ATOM 730 C CA . ARG A 1 87 ? 9.390 -19.565 -9.776 1.00 90.25 87 ARG A CA 1
ATOM 731 C C . ARG A 1 87 ? 9.927 -19.366 -8.358 1.00 90.25 87 ARG A C 1
ATOM 733 O O . ARG A 1 87 ? 10.470 -20.303 -7.778 1.00 90.25 87 ARG A O 1
ATOM 740 N N . ARG A 1 88 ? 9.793 -18.162 -7.794 1.00 84.94 88 ARG A N 1
ATOM 741 C CA . ARG A 1 88 ? 10.195 -17.869 -6.411 1.00 84.94 88 ARG A CA 1
ATOM 742 C C . ARG A 1 88 ? 9.332 -18.629 -5.401 1.00 84.94 88 ARG A C 1
ATOM 744 O O . ARG A 1 88 ? 9.893 -19.178 -4.459 1.00 84.94 88 ARG A O 1
ATOM 751 N N . ALA A 1 89 ? 8.017 -18.691 -5.611 1.00 82.38 89 ALA A N 1
ATOM 752 C CA . ALA A 1 89 ? 7.094 -19.424 -4.745 1.00 82.38 89 ALA A CA 1
ATOM 753 C C . ALA A 1 89 ? 7.394 -20.932 -4.735 1.00 82.38 89 ALA A C 1
ATOM 755 O O . ALA A 1 89 ? 7.485 -21.523 -3.668 1.00 82.38 89 ALA A O 1
ATOM 756 N N . VAL A 1 90 ? 7.658 -21.527 -5.905 1.00 79.81 90 VAL A N 1
ATOM 757 C CA . VAL A 1 90 ? 8.030 -22.951 -6.035 1.00 79.81 90 VAL A CA 1
ATOM 758 C C . VAL A 1 90 ? 9.345 -23.285 -5.316 1.00 79.81 90 VAL A C 1
ATOM 760 O O . VAL A 1 90 ? 9.541 -24.408 -4.865 1.00 79.81 90 VAL A O 1
ATOM 763 N N . ARG A 1 91 ? 10.268 -22.324 -5.209 1.00 74.50 91 ARG A N 1
ATOM 764 C CA . ARG A 1 91 ? 11.595 -22.529 -4.603 1.00 74.50 91 ARG A CA 1
ATOM 765 C C . ARG A 1 91 ? 11.634 -22.334 -3.087 1.00 74.50 91 ARG A C 1
ATOM 767 O O . ARG A 1 91 ? 12.664 -22.636 -2.493 1.00 74.50 91 ARG A O 1
ATOM 774 N N . GLN A 1 92 ? 10.584 -21.803 -2.464 1.00 61.34 92 GLN A N 1
ATOM 775 C CA . GLN A 1 92 ? 10.490 -21.720 -1.005 1.00 61.34 92 GLN A CA 1
ATOM 776 C C . GLN A 1 92 ? 10.037 -23.098 -0.489 1.00 61.34 92 GLN A C 1
ATOM 778 O O . GLN A 1 92 ? 8.927 -23.508 -0.825 1.00 61.34 92 GLN A O 1
ATOM 783 N N . PRO A 1 93 ? 10.851 -23.844 0.284 1.00 53.22 93 PRO A N 1
ATOM 784 C CA . PRO A 1 93 ? 10.403 -25.099 0.879 1.00 53.22 93 PRO A CA 1
ATOM 785 C C . PRO A 1 93 ? 9.215 -24.822 1.803 1.00 53.22 93 PRO A C 1
ATOM 787 O O . PRO A 1 93 ? 9.286 -23.921 2.643 1.00 53.22 93 PRO A O 1
ATOM 790 N N . THR A 1 94 ? 8.136 -25.594 1.678 1.00 47.25 94 THR A N 1
ATOM 791 C CA . THR A 1 94 ? 7.106 -25.667 2.716 1.00 47.25 94 THR A CA 1
ATOM 792 C C . THR A 1 94 ? 7.793 -26.028 4.029 1.00 47.25 94 THR A C 1
ATOM 794 O O . THR A 1 94 ? 8.427 -27.076 4.133 1.00 47.25 94 THR A O 1
ATOM 797 N N . ALA A 1 95 ? 7.689 -25.160 5.036 1.00 50.31 95 ALA A N 1
ATOM 798 C CA . ALA A 1 95 ? 8.181 -25.401 6.393 1.00 50.31 95 ALA A CA 1
ATOM 799 C C . ALA A 1 95 ? 7.323 -26.449 7.140 1.00 50.31 95 ALA A C 1
ATOM 801 O O . ALA A 1 95 ? 7.019 -26.300 8.317 1.00 50.31 95 ALA A O 1
ATOM 802 N N . GLU A 1 96 ? 6.922 -27.511 6.447 1.00 49.06 96 GLU A N 1
ATOM 803 C CA . GLU A 1 96 ? 6.199 -28.665 6.967 1.00 49.06 96 GLU A CA 1
ATOM 804 C C . GLU A 1 96 ? 7.108 -29.881 6.790 1.00 49.06 96 GLU A C 1
ATOM 806 O O . GLU A 1 96 ? 7.009 -30.632 5.825 1.00 49.06 96 GLU A O 1
ATOM 811 N N . GLY A 1 97 ? 8.095 -30.018 7.676 1.00 46.69 97 GLY A N 1
ATOM 812 C CA . GLY A 1 97 ? 9.049 -31.123 7.572 1.00 46.69 97 GLY A CA 1
ATOM 813 C C . GLY A 1 97 ? 10.278 -31.043 8.470 1.00 46.69 97 GLY A C 1
ATOM 814 O O . GLY A 1 97 ? 11.311 -31.593 8.113 1.00 46.69 97 GLY A O 1
ATOM 815 N N . ALA A 1 98 ? 10.212 -30.361 9.614 1.00 45.81 98 ALA A N 1
ATOM 816 C CA . ALA A 1 98 ? 11.286 -30.404 10.606 1.00 45.81 98 ALA A CA 1
ATOM 817 C C . ALA A 1 98 ? 10.702 -30.561 12.010 1.00 45.81 98 ALA A C 1
ATOM 819 O O . ALA A 1 98 ? 10.824 -29.696 12.869 1.00 45.81 98 ALA A O 1
ATOM 820 N N . ASN A 1 99 ? 10.032 -31.687 12.229 1.00 49.72 99 ASN A N 1
ATOM 821 C CA . ASN A 1 99 ? 9.853 -32.228 13.563 1.00 49.72 99 ASN A CA 1
ATOM 822 C C . ASN A 1 99 ? 10.237 -33.699 13.476 1.00 49.72 99 ASN A C 1
ATOM 824 O O . ASN A 1 99 ? 9.446 -34.469 12.952 1.00 49.72 99 ASN A O 1
ATOM 828 N N . HIS A 1 100 ? 11.478 -34.023 13.843 1.00 45.69 100 HIS A N 1
ATOM 829 C CA . HIS A 1 100 ? 11.983 -35.333 14.277 1.00 45.69 100 HIS A CA 1
ATOM 830 C C . HIS A 1 100 ? 13.450 -35.128 14.698 1.00 45.69 100 HIS A C 1
ATOM 832 O O . HIS A 1 100 ? 14.351 -35.192 13.862 1.00 45.69 100 HIS A O 1
ATOM 838 N N . ARG A 1 101 ? 13.686 -34.814 15.976 1.00 45.22 101 ARG A N 1
ATOM 839 C CA . ARG A 1 101 ? 14.340 -35.696 16.962 1.00 45.22 101 ARG A CA 1
ATOM 840 C C . ARG A 1 101 ? 14.736 -34.915 18.211 1.00 45.22 101 ARG A C 1
ATOM 842 O O . ARG A 1 101 ? 15.316 -33.821 18.059 1.00 45.22 101 ARG A O 1
#

Foldseek 3Di:
DVVVLVVLVVCLVVLVVVPDLQNVCCVVPVDHPPSVPDDDPDDDPDPVVVQVVQLLVCVVCVPDRDPDSGDDDPPVCVVVSNVVVVVVVVPDDDPPDPDDD

Sequence (101 aa):
MQDRTKEHDRDIRLARTETSAVSEHAHNTGHKPLWNEVKLIDRDSYYYTRRVKEAIYIRLHPNNFNRDCGIEIPEAWMPTIKEHNNRRAVRQPTAEGANHR

Secondary structure (DSSP, 8-state):
-HHHHHHHHHHHHTT-TTT-HHHHHHHHH-PPP-GGG-------SSHHHHHHHHHHHHHH-TT---SS--SPPPGGGHHHHHHHHHHHHHHS--S------

Organism: NCBI:txid46732

Radius of gyration: 16.97 Å; chains: 1; bounding box: 34×46×38 Å